Protein AF-A0A9W7D5H0-F1 (afdb_monomer_lite)

Radius of gyration: 19.15 Å; chains: 1; bounding box: 52×27×51 Å

pLDDT: mean 82.06, std 12.17, range [42.03, 96.06]

Foldseek 3Di:
DVVVVVVVVVVVVVVLVVVLVVVLVCLVVVHDDDDDDLPDDQVSCQCSVPVVPPDDPSPRPDQDAAADEDEDLVRLLVCLVPPPDCCSDDPCVVVVSVSVVVSSVVLQVVLPDPPGPHHDYQYQDPPDNPVSVVVVVVSVVVSVVVVVVVVVVD

Sequence (154 aa):
MEDLIDEYQKECEVVRKGVKSDIDKCLKDGKSLIIEGFHIDPRLYQRTIGASEKGSNISCSGIVVPFLLTLDEADHRNFMTNSPDPRYRGDQNAVGFRNLQDVQKYLVAHSHEEGMLPFTEIRINLHSFHDTLDYLHDVVLKRIEEVFVRNKSN

Structure (mmCIF, N/CA/C/O b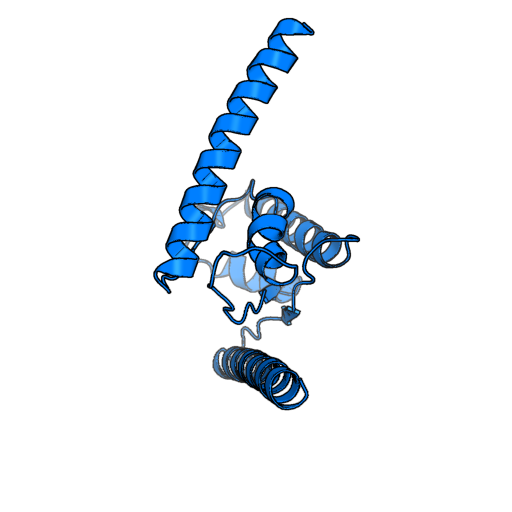ackbone):
data_AF-A0A9W7D5H0-F1
#
_entry.id   AF-A0A9W7D5H0-F1
#
loop_
_atom_site.group_PDB
_atom_site.id
_atom_site.type_symbol
_atom_site.label_atom_id
_atom_site.label_alt_id
_atom_site.label_comp_id
_atom_site.label_asym_id
_atom_site.label_entity_id
_atom_site.label_seq_id
_atom_site.pdbx_PDB_ins_code
_atom_site.Cartn_x
_atom_site.Cartn_y
_atom_site.Cartn_z
_atom_site.occupancy
_atom_site.B_iso_or_equiv
_atom_site.auth_seq_id
_atom_site.auth_comp_id
_atom_site.auth_asym_id
_atom_site.auth_atom_id
_atom_site.pdbx_PDB_model_num
ATOM 1 N N . MET A 1 1 ? 24.455 3.356 28.206 1.00 73.62 1 MET A N 1
ATOM 2 C CA . MET A 1 1 ? 23.980 2.716 26.954 1.00 73.62 1 MET A CA 1
ATOM 3 C C . MET A 1 1 ? 22.509 2.373 27.090 1.00 73.62 1 MET A C 1
ATOM 5 O O . MET A 1 1 ? 21.754 2.745 26.212 1.00 73.62 1 MET A O 1
ATOM 9 N N . GLU A 1 2 ? 22.110 1.761 28.205 1.00 89.38 2 GLU A N 1
ATOM 10 C CA . GLU A 1 2 ? 20.705 1.512 28.558 1.00 89.38 2 GLU A CA 1
ATOM 11 C C . GLU A 1 2 ? 19.892 2.815 28.668 1.00 89.38 2 GLU A C 1
ATOM 13 O O . GLU A 1 2 ? 18.922 2.969 27.939 1.00 89.38 2 GLU A O 1
ATOM 18 N N . ASP A 1 3 ? 20.392 3.827 29.390 1.00 92.12 3 ASP A N 1
ATOM 19 C CA . ASP A 1 3 ? 19.721 5.141 29.487 1.00 92.12 3 ASP A CA 1
ATOM 20 C C . ASP A 1 3 ? 19.487 5.824 28.126 1.00 92.12 3 ASP A C 1
ATOM 22 O O . ASP A 1 3 ? 18.468 6.472 27.912 1.00 92.12 3 ASP A O 1
ATOM 26 N N . LEU A 1 4 ? 20.424 5.651 27.184 1.00 93.88 4 LEU A N 1
ATOM 27 C CA . LEU A 1 4 ? 20.326 6.207 25.830 1.00 93.88 4 LEU A CA 1
ATOM 28 C C . LEU A 1 4 ? 19.265 5.472 24.998 1.00 93.88 4 LEU A C 1
ATOM 30 O O . LEU A 1 4 ? 18.546 6.090 24.218 1.00 93.88 4 LEU A O 1
ATOM 34 N N . ILE A 1 5 ? 19.178 4.148 25.154 1.00 95.12 5 ILE A N 1
ATOM 35 C CA . ILE A 1 5 ? 18.152 3.332 24.499 1.00 95.12 5 ILE A CA 1
ATOM 36 C C . ILE A 1 5 ? 16.775 3.696 25.060 1.00 95.12 5 ILE A C 1
ATOM 38 O O . ILE A 1 5 ? 15.837 3.869 24.284 1.00 95.12 5 ILE A O 1
ATOM 42 N N . ASP A 1 6 ? 16.661 3.868 26.374 1.00 95.94 6 ASP A N 1
ATOM 43 C CA . ASP A 1 6 ? 15.413 4.249 27.035 1.00 95.94 6 ASP A CA 1
ATOM 44 C C . ASP A 1 6 ? 14.946 5.647 26.616 1.00 95.94 6 ASP A C 1
ATOM 46 O O . ASP A 1 6 ? 13.757 5.866 26.369 1.00 95.94 6 ASP A O 1
ATOM 50 N N . GLU A 1 7 ? 15.868 6.604 26.507 1.00 95.81 7 GLU A N 1
ATOM 51 C CA . GLU A 1 7 ? 15.570 7.945 26.005 1.00 95.81 7 GLU A CA 1
ATOM 52 C C . GLU A 1 7 ? 15.096 7.900 24.546 1.00 95.81 7 GLU A C 1
ATOM 54 O O . GLU A 1 7 ? 14.022 8.417 24.231 1.00 95.81 7 GLU A O 1
ATOM 59 N N . TYR A 1 8 ? 15.804 7.170 23.681 1.00 94.94 8 TYR A N 1
ATOM 60 C CA . TYR A 1 8 ? 15.399 6.974 22.288 1.00 94.94 8 TYR A CA 1
ATOM 61 C C . TYR A 1 8 ? 14.021 6.304 22.155 1.00 94.94 8 TYR A C 1
ATOM 63 O O . TYR A 1 8 ? 13.201 6.684 21.314 1.00 94.94 8 TYR A O 1
ATOM 71 N N . GLN A 1 9 ? 13.721 5.312 22.998 1.00 94.56 9 GLN A N 1
ATOM 72 C CA . GLN A 1 9 ? 12.409 4.665 23.013 1.00 94.56 9 GLN A CA 1
ATOM 73 C C . GLN A 1 9 ? 11.300 5.640 23.418 1.00 94.56 9 GLN A C 1
ATOM 75 O O . GLN A 1 9 ? 10.250 5.653 22.770 1.00 94.56 9 GLN A O 1
ATOM 80 N N . LYS A 1 10 ? 11.534 6.495 24.422 1.00 94.94 10 LYS A N 1
ATOM 81 C CA . LYS A 1 10 ? 10.581 7.547 24.815 1.00 94.94 10 LYS A CA 1
ATOM 82 C C . LYS A 1 10 ? 10.316 8.521 23.671 1.00 94.94 10 LYS A C 1
ATOM 84 O O . LYS A 1 10 ? 9.159 8.854 23.417 1.00 94.94 10 LYS A O 1
ATOM 89 N N . GLU A 1 11 ? 11.348 8.932 22.940 1.00 95.06 11 GLU A N 1
ATOM 90 C CA . GLU A 1 11 ? 11.180 9.773 21.749 1.00 95.06 11 GLU A CA 1
ATOM 91 C C . GLU A 1 11 ? 10.338 9.065 20.678 1.00 95.06 11 GLU A C 1
ATOM 93 O O . GLU A 1 11 ? 9.377 9.636 20.153 1.00 95.06 11 GLU A O 1
ATOM 98 N N . CYS A 1 12 ? 10.618 7.784 20.414 1.00 90.94 12 CYS A N 1
ATOM 99 C CA . CYS A 1 12 ? 9.831 6.978 19.481 1.00 90.94 12 CYS A CA 1
ATOM 100 C C . CYS A 1 12 ? 8.357 6.874 19.897 1.00 90.94 12 CYS A C 1
ATOM 102 O O . CYS A 1 12 ? 7.470 6.898 19.043 1.00 90.94 12 CYS A O 1
ATOM 104 N N . GLU A 1 13 ? 8.064 6.741 21.192 1.00 91.50 13 GLU A N 1
ATOM 105 C CA . GLU A 1 13 ? 6.688 6.726 21.694 1.00 91.50 13 GLU A CA 1
ATOM 106 C C . GLU A 1 13 ? 5.958 8.044 21.435 1.00 91.50 13 GLU A C 1
ATOM 108 O O . GLU A 1 13 ? 4.786 8.026 21.048 1.00 91.50 13 GLU A O 1
ATOM 113 N N . VAL A 1 14 ? 6.632 9.181 21.621 1.00 93.50 14 VAL A N 1
ATOM 114 C CA . VAL A 1 14 ? 6.061 10.503 21.328 1.00 93.50 14 VAL A CA 1
ATOM 115 C C . VAL A 1 14 ? 5.735 10.621 19.840 1.00 93.50 14 VAL A C 1
ATOM 117 O O . VAL A 1 14 ? 4.611 10.989 19.490 1.00 93.50 14 VAL A O 1
ATOM 120 N N . VAL A 1 15 ? 6.659 10.218 18.963 1.00 90.12 15 VAL A N 1
ATOM 121 C CA . VAL A 1 15 ? 6.437 10.212 17.508 1.00 90.12 15 VAL A CA 1
ATOM 122 C C . VAL A 1 15 ? 5.263 9.304 17.133 1.00 90.12 15 VAL A C 1
ATOM 124 O O . VAL A 1 15 ? 4.363 9.728 16.409 1.00 90.12 15 VAL A O 1
ATOM 127 N N . ARG A 1 16 ? 5.200 8.079 17.675 1.00 87.56 16 ARG A N 1
ATOM 128 C CA . ARG A 1 16 ? 4.094 7.138 17.414 1.00 87.56 16 ARG A CA 1
ATOM 129 C C . ARG A 1 16 ? 2.739 7.683 17.859 1.00 87.56 16 ARG A C 1
ATOM 131 O O . ARG A 1 16 ? 1.747 7.468 17.163 1.00 87.56 16 ARG A O 1
ATOM 138 N N . LYS A 1 17 ? 2.679 8.391 18.992 1.00 89.19 17 LYS A N 1
ATOM 139 C CA . LYS A 1 17 ? 1.450 9.057 19.456 1.00 89.19 17 LYS A CA 1
ATOM 140 C C . LYS A 1 17 ? 1.005 10.149 18.481 1.00 89.19 17 LYS A C 1
ATOM 142 O O . LYS A 1 17 ? -0.182 10.208 18.170 1.00 89.19 17 LYS A O 1
ATOM 147 N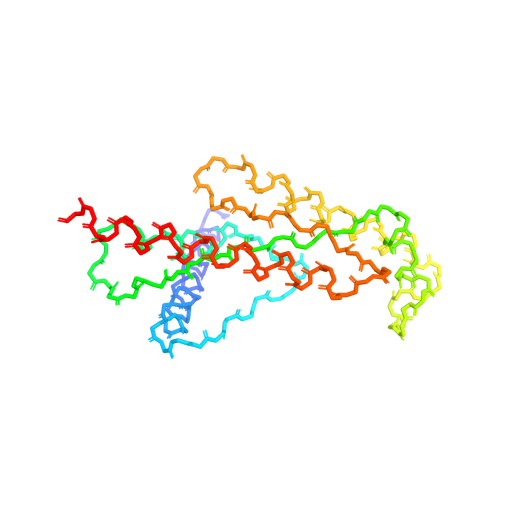 N . GLY A 1 18 ? 1.940 10.956 17.972 1.00 88.25 18 GLY A N 1
ATOM 148 C CA . GLY A 1 18 ? 1.663 11.963 16.941 1.00 88.25 18 GLY A CA 1
ATOM 149 C C . GLY A 1 18 ? 1.103 11.340 15.662 1.00 88.25 18 GLY A C 1
ATOM 150 O O . GLY A 1 18 ? -0.003 11.675 15.249 1.00 88.25 18 GLY A O 1
ATOM 151 N N . VAL A 1 19 ? 1.801 10.338 15.115 1.00 87.25 19 VAL A N 1
ATOM 152 C CA . VAL A 1 19 ? 1.372 9.604 13.910 1.00 87.25 19 VAL A CA 1
ATOM 153 C C . VAL A 1 19 ? -0.018 8.996 14.089 1.00 87.25 19 VAL A C 1
ATOM 155 O O . VAL A 1 19 ? -0.869 9.134 13.214 1.00 87.25 19 VAL A O 1
ATOM 158 N N . LYS A 1 20 ? -0.286 8.355 15.233 1.00 85.81 20 LYS A N 1
ATOM 159 C CA . LYS A 1 20 ? -1.613 7.808 15.534 1.00 85.81 20 LYS A CA 1
ATOM 160 C C . LYS A 1 20 ? -2.691 8.894 15.518 1.00 85.81 20 LYS A C 1
ATOM 162 O O . LYS A 1 20 ? -3.733 8.695 14.906 1.00 85.81 20 LYS A O 1
ATOM 167 N N . SER A 1 21 ? -2.434 10.029 16.168 1.00 88.00 21 SER A N 1
ATOM 168 C CA . SER A 1 21 ? -3.377 11.149 16.214 1.00 88.00 21 SER A CA 1
ATOM 169 C C . SER A 1 21 ? -3.704 11.684 14.817 1.00 88.00 21 SER A C 1
ATOM 171 O O . SER A 1 21 ? -4.862 11.995 14.539 1.00 88.00 21 SER A O 1
ATOM 173 N N . ASP A 1 22 ? -2.709 11.778 13.934 1.00 88.19 22 ASP A N 1
ATOM 174 C CA . ASP A 1 22 ? -2.909 12.240 12.559 1.00 88.19 22 ASP A CA 1
ATOM 175 C C . ASP A 1 22 ? -3.692 11.223 11.719 1.00 88.19 22 ASP A C 1
ATOM 177 O O . ASP A 1 22 ? -4.623 11.613 11.013 1.00 88.19 22 ASP A O 1
ATOM 181 N N . ILE A 1 23 ? -3.392 9.924 11.853 1.00 86.25 23 ILE A N 1
ATOM 182 C CA . ILE A 1 23 ? -4.162 8.846 11.209 1.00 86.25 23 ILE A CA 1
ATOM 183 C C . ILE A 1 23 ? -5.626 8.905 11.657 1.00 86.25 23 ILE A C 1
ATOM 185 O O . ILE A 1 23 ? -6.522 8.976 10.816 1.00 86.25 23 ILE A O 1
ATOM 189 N N . ASP A 1 24 ? -5.871 8.927 12.969 1.00 84.62 24 ASP A N 1
ATOM 190 C CA . ASP A 1 24 ? -7.220 8.942 13.541 1.00 84.62 24 ASP A CA 1
ATOM 191 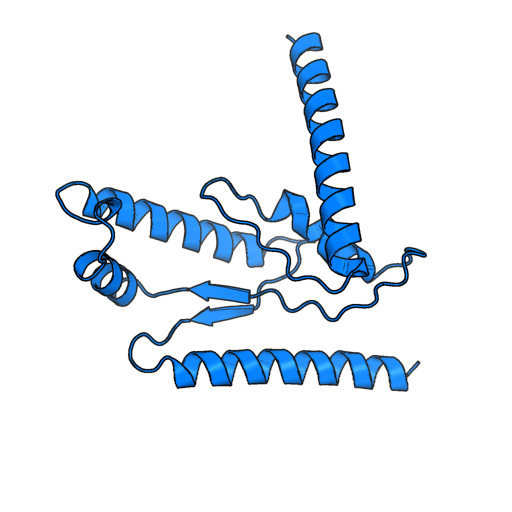C C . ASP A 1 24 ? -8.009 10.172 13.060 1.00 84.62 24 ASP A C 1
ATOM 193 O O . ASP A 1 24 ? -9.187 10.071 12.709 1.00 84.62 24 ASP A O 1
ATOM 197 N N . LYS A 1 25 ? -7.357 11.340 12.989 1.00 86.12 25 LYS A N 1
ATOM 198 C CA . LYS A 1 25 ? -7.964 12.576 12.484 1.00 86.12 25 LYS A CA 1
ATOM 199 C C . LYS A 1 25 ? -8.277 12.502 10.989 1.00 86.12 25 LYS A C 1
ATOM 201 O O . LYS A 1 25 ? -9.376 12.883 10.597 1.00 86.12 25 LYS A O 1
ATOM 206 N N . CYS A 1 26 ? -7.354 12.008 10.162 1.00 85.38 26 CYS A N 1
ATOM 207 C CA . CYS A 1 26 ? -7.582 11.828 8.726 1.00 85.38 26 CYS A CA 1
ATOM 208 C C . CYS A 1 26 ? -8.769 10.900 8.455 1.00 85.38 26 CYS A C 1
ATOM 210 O O . CYS A 1 26 ? -9.648 11.253 7.669 1.00 85.38 26 CYS A O 1
ATOM 212 N N . LEU A 1 27 ? -8.826 9.760 9.151 1.00 81.31 27 LEU A N 1
ATOM 213 C CA . LEU A 1 27 ? -9.928 8.807 9.034 1.00 81.31 27 LEU A CA 1
ATOM 214 C C . LEU A 1 27 ? -11.254 9.426 9.493 1.00 81.31 27 LEU A C 1
ATOM 216 O O . LEU A 1 27 ? -12.254 9.330 8.785 1.00 81.31 27 LEU A O 1
ATOM 220 N N . LYS A 1 28 ? -11.262 10.124 10.636 1.00 82.06 28 LYS A N 1
ATOM 221 C CA . LYS A 1 28 ? -12.459 10.801 11.159 1.00 82.06 28 LYS A CA 1
ATOM 222 C C . LYS A 1 28 ? -12.987 11.883 10.216 1.00 82.06 28 LYS A C 1
ATOM 224 O O . LYS A 1 28 ? -14.198 12.011 10.061 1.00 82.06 28 LYS A O 1
ATOM 229 N N . ASP A 1 29 ? -12.092 12.648 9.600 1.00 84.06 29 ASP A N 1
ATOM 230 C CA . ASP A 1 29 ? -12.442 13.705 8.651 1.00 84.06 29 ASP A CA 1
ATOM 231 C C . ASP A 1 29 ? -12.837 13.149 7.266 1.00 84.06 29 ASP A C 1
ATOM 233 O O . ASP A 1 29 ? -13.226 13.926 6.393 1.00 84.06 29 ASP A O 1
ATOM 237 N N . GLY A 1 30 ? -12.705 11.836 7.032 1.00 77.00 30 GLY A N 1
ATOM 238 C CA . GLY A 1 30 ? -12.932 11.217 5.723 1.00 77.00 30 GLY A CA 1
ATOM 239 C C . GLY A 1 30 ? -11.930 11.673 4.658 1.00 77.00 30 GLY A C 1
ATOM 240 O O . GLY A 1 30 ? -12.249 11.682 3.470 1.00 77.00 30 GLY A O 1
ATOM 241 N N . LYS A 1 31 ? -10.733 12.104 5.072 1.00 82.69 31 LYS A N 1
ATOM 242 C CA . LYS A 1 31 ? -9.678 12.586 4.175 1.00 82.69 31 LYS A CA 1
ATOM 243 C C . LYS A 1 31 ? -8.796 11.436 3.712 1.00 82.69 31 LYS A C 1
ATOM 245 O O . LYS A 1 31 ? -8.519 10.502 4.463 1.00 82.69 31 LYS A O 1
ATOM 250 N N . SER A 1 32 ? -8.282 11.556 2.493 1.00 77.38 32 SER A N 1
ATOM 251 C CA . SER A 1 32 ? -7.231 10.671 2.000 1.00 77.38 32 SER A CA 1
ATOM 252 C C . SER A 1 32 ? -5.971 10.814 2.859 1.00 77.38 32 SER A C 1
ATOM 254 O O . SER A 1 32 ? -5.524 11.926 3.140 1.00 77.38 32 SER A O 1
ATOM 256 N N . LEU A 1 33 ? -5.396 9.680 3.255 1.00 79.94 33 LEU A N 1
ATOM 257 C CA . LEU A 1 33 ? -4.097 9.591 3.913 1.00 79.94 33 LEU A CA 1
ATOM 258 C C . LEU A 1 33 ? -3.095 9.013 2.910 1.00 79.94 33 LEU A C 1
ATOM 260 O O . LEU A 1 33 ? -3.316 7.924 2.385 1.00 79.94 33 LEU A O 1
ATOM 264 N N . ILE A 1 34 ? -2.006 9.735 2.652 1.00 80.88 34 ILE A N 1
ATOM 265 C CA . ILE A 1 34 ? -0.905 9.280 1.797 1.00 80.88 34 ILE A CA 1
ATOM 266 C C . ILE A 1 34 ? 0.321 9.118 2.692 1.00 80.88 34 ILE A C 1
ATOM 268 O O . ILE A 1 34 ? 0.724 10.065 3.364 1.00 80.88 34 ILE A O 1
ATOM 272 N N . ILE A 1 35 ? 0.891 7.914 2.720 1.00 78.44 35 ILE A N 1
ATOM 273 C CA . ILE A 1 35 ? 2.138 7.608 3.426 1.00 78.44 35 ILE A CA 1
ATOM 274 C C . ILE A 1 35 ? 3.138 7.169 2.356 1.00 78.44 35 ILE A C 1
ATOM 276 O O . ILE A 1 35 ? 2.930 6.148 1.704 1.00 78.44 35 ILE A O 1
ATOM 280 N N . GLU A 1 36 ? 4.201 7.947 2.156 1.00 79.25 36 GLU A N 1
ATOM 281 C CA . GLU A 1 36 ? 5.205 7.728 1.103 1.00 79.25 36 GLU A CA 1
ATOM 282 C C . GLU A 1 36 ? 6.654 7.786 1.628 1.00 79.25 36 GLU A C 1
ATOM 284 O O . GLU A 1 36 ? 6.936 8.407 2.653 1.00 79.25 36 GLU A O 1
ATOM 289 N N . GLY A 1 37 ? 7.568 7.070 0.962 1.00 74.56 37 GLY A N 1
ATOM 290 C CA . GLY A 1 37 ? 8.974 6.960 1.362 1.00 74.56 37 GLY A CA 1
ATOM 291 C C . GLY A 1 37 ? 9.527 5.530 1.345 1.00 74.56 37 GLY A C 1
ATOM 292 O O . GLY A 1 37 ? 8.820 4.554 1.570 1.00 74.56 37 GLY A O 1
ATOM 293 N N . PHE A 1 38 ? 10.833 5.401 1.099 1.00 66.62 38 PHE A N 1
ATOM 294 C CA . PHE A 1 38 ? 11.514 4.100 0.997 1.00 66.62 38 PHE A CA 1
ATOM 295 C C . PHE A 1 38 ? 11.664 3.361 2.332 1.00 66.62 38 PHE A C 1
ATOM 297 O O . PHE A 1 38 ? 11.802 2.143 2.345 1.00 66.62 38 PHE A O 1
ATOM 304 N N . HIS A 1 39 ? 11.645 4.085 3.452 1.00 67.12 39 HIS A N 1
ATOM 305 C CA . HIS A 1 39 ? 11.801 3.518 4.796 1.00 67.12 39 HIS A CA 1
ATOM 306 C C . HIS A 1 39 ? 10.461 3.257 5.491 1.00 67.12 39 HIS A C 1
ATOM 308 O O . HIS A 1 39 ? 10.405 3.152 6.715 1.00 67.12 39 HIS A O 1
ATOM 314 N N . ILE A 1 40 ? 9.370 3.191 4.726 1.00 74.94 40 ILE A N 1
ATOM 315 C CA . ILE A 1 40 ? 8.061 2.886 5.286 1.00 74.94 40 ILE A CA 1
ATOM 316 C C . ILE A 1 40 ? 8.020 1.420 5.703 1.00 74.94 40 ILE A C 1
ATOM 318 O O . ILE A 1 40 ? 8.069 0.525 4.863 1.00 74.94 40 ILE A O 1
ATOM 322 N N . ASP A 1 41 ? 7.835 1.197 7.000 1.00 83.50 41 ASP A N 1
ATOM 323 C CA . ASP A 1 41 ? 7.443 -0.096 7.554 1.00 83.50 41 ASP A CA 1
ATOM 324 C C . ASP A 1 41 ? 5.917 -0.084 7.810 1.00 83.50 41 ASP A C 1
ATOM 326 O O . ASP A 1 41 ? 5.446 0.675 8.673 1.00 83.50 41 ASP A O 1
ATOM 330 N N . PRO A 1 42 ? 5.120 -0.904 7.090 1.00 84.12 42 PRO A N 1
ATOM 331 C CA . PRO A 1 42 ? 3.675 -0.990 7.285 1.00 84.12 42 PRO A CA 1
ATOM 332 C C . PRO A 1 42 ? 3.234 -1.308 8.715 1.00 84.12 42 PRO A C 1
ATOM 334 O O . PRO A 1 42 ? 2.171 -0.855 9.154 1.00 84.12 42 PRO A O 1
ATOM 337 N N . ARG A 1 43 ? 4.066 -2.010 9.492 1.00 83.62 43 ARG A N 1
ATOM 338 C CA . ARG A 1 43 ? 3.787 -2.385 10.888 1.00 83.62 43 ARG A CA 1
ATOM 339 C C . ARG A 1 4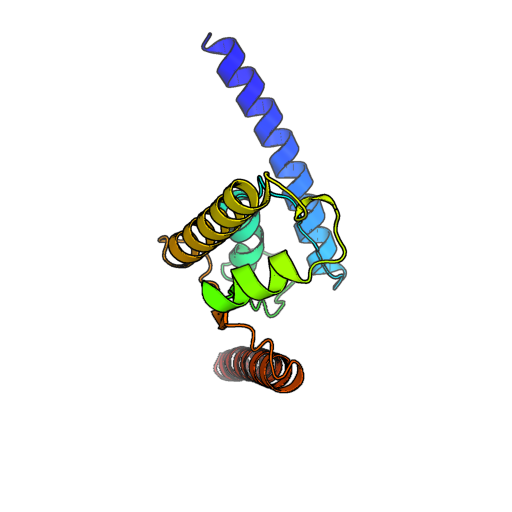3 ? 3.561 -1.168 11.782 1.00 83.62 43 ARG A C 1
ATOM 341 O O . ARG A 1 43 ? 2.888 -1.278 12.808 1.00 83.62 43 ARG A O 1
ATOM 348 N N . LEU A 1 44 ? 4.111 -0.010 11.410 1.00 81.44 44 LEU A N 1
ATOM 349 C CA . LEU A 1 44 ? 4.030 1.221 12.197 1.00 81.44 44 LEU A CA 1
ATOM 350 C C . LEU A 1 44 ? 2.639 1.864 12.181 1.00 81.44 44 LEU A C 1
ATOM 352 O O . LEU A 1 44 ? 2.284 2.542 13.144 1.00 81.44 44 LEU A O 1
ATOM 356 N N . TYR A 1 45 ? 1.849 1.650 11.126 1.00 80.06 45 TYR A N 1
ATOM 357 C CA . TYR A 1 45 ? 0.538 2.291 10.966 1.00 80.06 45 TYR A CA 1
ATOM 358 C C . TYR A 1 45 ? -0.612 1.302 10.765 1.00 80.06 45 TYR A C 1
ATOM 360 O O . TYR A 1 45 ? -1.747 1.622 11.117 1.00 80.06 45 TYR A O 1
ATOM 368 N N . GLN A 1 46 ? -0.357 0.088 10.266 1.00 79.69 46 GLN A N 1
ATOM 369 C CA . GLN A 1 46 ? -1.420 -0.880 9.978 1.00 79.69 46 GLN A CA 1
ATOM 370 C C . GLN A 1 46 ? -2.235 -1.262 11.209 1.00 79.69 46 GLN A C 1
ATOM 372 O O . GLN A 1 46 ? -3.451 -1.397 11.110 1.00 79.69 46 GLN A O 1
ATOM 377 N N . ARG A 1 47 ? -1.602 -1.389 12.382 1.00 75.44 47 ARG A N 1
ATOM 378 C CA . ARG A 1 47 ? -2.335 -1.674 13.622 1.00 75.44 47 ARG A CA 1
ATOM 379 C C . ARG A 1 47 ? -3.311 -0.550 13.963 1.00 75.44 47 ARG A C 1
ATOM 381 O O . ARG A 1 47 ? -4.407 -0.834 14.423 1.00 75.44 47 ARG A O 1
ATOM 388 N N . THR A 1 48 ? -2.938 0.703 13.714 1.00 75.69 48 THR A N 1
ATOM 389 C CA . THR A 1 48 ? -3.816 1.862 13.929 1.00 75.69 48 THR A CA 1
ATOM 390 C C . THR A 1 48 ? -4.989 1.846 12.952 1.00 75.69 48 THR A C 1
ATOM 392 O O . THR A 1 48 ? -6.124 2.033 13.372 1.00 75.69 48 THR A O 1
ATOM 395 N N . ILE A 1 49 ? -4.738 1.527 11.679 1.00 76.62 49 ILE A N 1
ATOM 396 C CA . ILE A 1 49 ? -5.785 1.419 10.653 1.00 76.62 49 ILE A CA 1
ATOM 397 C C . ILE A 1 49 ? -6.738 0.238 10.940 1.00 76.62 49 ILE A C 1
ATOM 399 O O . ILE A 1 49 ? -7.952 0.379 10.828 1.00 76.62 49 ILE A O 1
ATOM 403 N N . GLY A 1 50 ? -6.207 -0.924 11.338 1.00 66.56 50 GLY A N 1
ATOM 404 C CA . GLY A 1 50 ? -6.977 -2.153 11.578 1.00 66.56 50 GLY A CA 1
ATOM 405 C C . GLY A 1 50 ? -7.657 -2.246 12.944 1.00 66.56 50 GLY A C 1
ATOM 406 O O . GLY A 1 50 ? -8.591 -3.027 13.114 1.00 66.56 50 GLY A O 1
ATOM 407 N N . ALA A 1 51 ? -7.238 -1.441 13.925 1.00 56.09 51 ALA A N 1
ATOM 408 C CA . ALA A 1 51 ? -7.809 -1.446 15.274 1.00 56.09 51 ALA A CA 1
ATOM 409 C C . ALA A 1 51 ? -9.269 -0.960 15.340 1.00 56.09 51 ALA A C 1
ATOM 411 O O . ALA A 1 51 ? -9.917 -1.157 16.370 1.00 56.09 51 ALA A O 1
ATOM 412 N N . SER A 1 52 ? -9.818 -0.383 14.264 1.00 53.25 52 SER A N 1
ATOM 413 C CA . SER A 1 52 ? -11.223 0.049 14.235 1.00 53.25 52 SER A CA 1
ATOM 414 C C . SER A 1 52 ? -12.220 -1.127 14.292 1.00 53.25 52 SER A C 1
ATOM 416 O O . SER A 1 52 ? -13.392 -0.928 14.598 1.00 53.25 52 SER A O 1
ATOM 418 N N . GLU A 1 53 ? -11.778 -2.375 14.073 1.00 50.47 53 GLU A N 1
ATOM 419 C CA . GLU A 1 53 ? -12.679 -3.539 14.056 1.00 50.47 53 GLU A CA 1
ATOM 420 C C . GLU A 1 53 ? -12.976 -4.168 15.434 1.00 50.47 53 GLU A C 1
ATOM 422 O O . GLU A 1 53 ? -13.890 -4.988 15.534 1.00 50.47 53 GLU A O 1
ATOM 427 N N . LYS A 1 54 ? -12.267 -3.808 16.518 1.00 44.88 54 LYS A N 1
ATOM 428 C CA . LYS A 1 54 ? -12.511 -4.402 17.853 1.00 44.88 54 LYS A CA 1
ATOM 429 C C . LYS A 1 54 ? -12.611 -3.359 18.968 1.00 44.88 54 LYS A C 1
ATOM 431 O O . LYS A 1 54 ? -11.640 -3.051 19.648 1.00 44.88 54 LYS A O 1
ATOM 436 N N 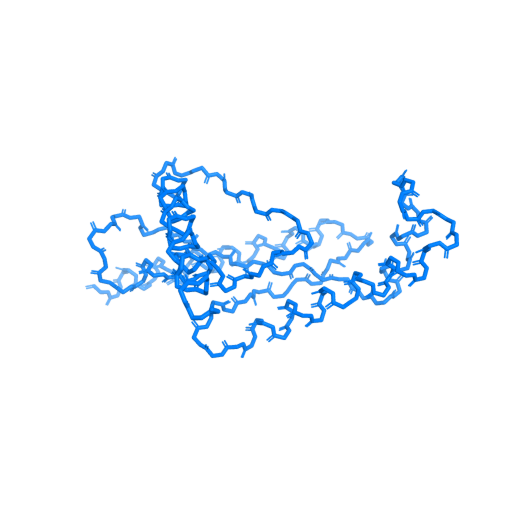. GLY A 1 55 ? -13.835 -2.880 19.202 1.00 46.94 55 GLY A N 1
ATOM 437 C CA . GLY A 1 55 ? -14.274 -2.372 20.510 1.00 46.94 55 GLY A CA 1
ATOM 438 C C . GLY A 1 55 ? -13.789 -0.984 20.935 1.00 46.94 55 GLY A C 1
ATOM 439 O O . GLY A 1 55 ? -13.951 -0.634 22.103 1.00 46.94 55 GLY A O 1
ATOM 440 N N . SER A 1 56 ? -13.216 -0.174 20.040 1.00 42.03 56 SER A N 1
ATOM 441 C CA . SER A 1 56 ? -12.898 1.219 20.371 1.00 42.03 56 SER A CA 1
ATOM 442 C C . SER A 1 56 ? -14.135 2.105 20.170 1.00 42.03 56 SER A C 1
ATOM 444 O O . SER A 1 56 ? -14.747 2.085 19.106 1.00 42.03 56 SER A O 1
ATOM 446 N N . ASN A 1 57 ? -14.490 2.916 21.171 1.00 46.12 57 ASN A N 1
ATOM 447 C CA . ASN A 1 57 ? -15.552 3.939 21.111 1.00 46.12 57 ASN A CA 1
ATOM 448 C C . ASN A 1 57 ? -15.233 5.106 20.141 1.00 46.12 57 ASN A C 1
ATOM 450 O O . ASN A 1 57 ? -15.783 6.199 20.274 1.00 46.12 57 ASN A O 1
ATOM 454 N N . ILE A 1 58 ? -14.327 4.911 19.180 1.00 45.81 58 ILE A N 1
ATOM 455 C CA . ILE A 1 58 ? -14.007 5.878 18.132 1.00 45.81 58 ILE A CA 1
ATOM 456 C C . ILE A 1 58 ? -14.847 5.495 16.912 1.00 45.81 58 ILE A C 1
ATOM 458 O O . ILE A 1 58 ? -14.610 4.494 16.246 1.00 45.81 58 ILE A O 1
ATOM 462 N N . SER A 1 59 ? -15.877 6.295 16.657 1.00 45.25 59 SER A N 1
ATOM 463 C CA . SER A 1 59 ? -16.995 6.035 15.745 1.00 45.25 59 SER A CA 1
ATOM 464 C C . SER A 1 59 ? -16.663 6.132 14.247 1.00 45.25 59 SER A C 1
ATOM 466 O O . SER A 1 59 ? -17.497 6.603 13.474 1.00 45.25 59 SER A O 1
ATOM 468 N N . CYS A 1 60 ? -15.465 5.747 13.807 1.00 48.78 60 CYS A N 1
ATOM 469 C CA . CYS A 1 60 ? -15.144 5.713 12.380 1.00 48.78 60 CYS A CA 1
ATOM 470 C C . CYS A 1 60 ? -15.068 4.256 11.900 1.00 48.78 60 CYS A C 1
ATOM 472 O O . CYS A 1 60 ? -13.992 3.668 11.783 1.00 48.78 60 CYS A O 1
ATOM 474 N N . SER A 1 61 ? -16.236 3.666 11.627 1.00 61.69 61 SER A N 1
ATOM 475 C CA . SER A 1 61 ? -16.396 2.361 10.967 1.00 61.69 61 SER A CA 1
ATOM 476 C C . SER A 1 61 ? -16.204 2.483 9.448 1.00 61.69 61 SER A C 1
ATOM 478 O O . SER A 1 61 ? -17.055 2.085 8.654 1.00 61.69 61 SER A O 1
ATOM 480 N N . GLY A 1 62 ? -15.091 3.093 9.035 1.00 68.38 62 GLY A N 1
ATOM 481 C CA . GLY A 1 62 ? -14.721 3.200 7.628 1.00 68.38 62 GLY A CA 1
ATOM 482 C C . GLY A 1 62 ? -14.411 1.832 7.019 1.00 68.38 62 GLY A C 1
ATOM 483 O O . GLY A 1 62 ? -13.906 0.931 7.689 1.00 68.38 62 GLY A O 1
ATOM 484 N N . ILE A 1 63 ? -14.700 1.677 5.729 1.00 78.25 63 ILE A N 1
ATOM 485 C CA . ILE A 1 63 ? -14.305 0.492 4.966 1.00 78.25 63 ILE A CA 1
ATOM 486 C C . ILE A 1 63 ? -12.853 0.687 4.535 1.00 78.25 63 ILE A C 1
ATOM 488 O O . ILE A 1 63 ? -12.554 1.560 3.724 1.00 78.25 63 ILE A O 1
ATOM 492 N N . VAL A 1 64 ? -11.950 -0.118 5.090 1.00 78.50 64 VAL A N 1
ATOM 493 C CA . VAL A 1 64 ? -10.530 -0.108 4.721 1.00 78.50 64 VAL A CA 1
ATOM 494 C C . VAL A 1 64 ? -10.272 -1.196 3.683 1.00 78.50 64 VAL A C 1
ATOM 496 O O . VAL A 1 64 ? -10.576 -2.367 3.922 1.00 78.50 64 VAL A O 1
ATOM 499 N N . VAL A 1 65 ? -9.679 -0.806 2.551 1.00 84.75 65 VAL A N 1
ATOM 500 C CA . VAL A 1 65 ? -9.236 -1.714 1.484 1.00 84.75 65 VAL A CA 1
ATOM 501 C C . VAL A 1 65 ? -7.742 -1.481 1.231 1.00 84.75 65 VAL A C 1
ATOM 503 O O . VAL A 1 65 ? -7.380 -0.521 0.552 1.00 84.75 65 VAL A O 1
ATOM 506 N N . PRO A 1 66 ? -6.850 -2.286 1.829 1.00 84.50 66 PRO A N 1
ATOM 507 C CA . PRO A 1 66 ? -5.415 -2.121 1.647 1.00 84.50 66 PRO A CA 1
ATOM 508 C C . PRO A 1 66 ? -4.980 -2.761 0.320 1.00 84.50 66 PRO A C 1
ATOM 510 O O . PRO A 1 66 ? -5.180 -3.956 0.107 1.00 84.50 66 PRO A O 1
ATOM 513 N N . PHE A 1 67 ? -4.356 -1.981 -0.561 1.00 88.25 67 PHE A N 1
ATOM 514 C CA . PHE A 1 67 ? -3.810 -2.462 -1.832 1.00 88.25 67 PHE A CA 1
ATOM 515 C C . PHE A 1 67 ? -2.285 -2.512 -1.791 1.00 88.25 67 PHE A C 1
ATOM 517 O O . PHE A 1 67 ? -1.649 -1.590 -1.280 1.00 88.25 67 PHE A O 1
ATOM 524 N N . LEU A 1 68 ? -1.707 -3.558 -2.378 1.00 90.38 68 LEU A N 1
ATOM 525 C CA . LEU A 1 68 ? -0.291 -3.615 -2.721 1.00 90.38 68 LEU A CA 1
ATOM 526 C C . LEU A 1 68 ? -0.175 -3.707 -4.237 1.00 90.38 68 LEU A C 1
ATOM 528 O O . LEU A 1 68 ? -0.522 -4.726 -4.824 1.00 90.38 68 LEU A O 1
ATOM 532 N N . LEU A 1 69 ? 0.302 -2.639 -4.867 1.00 91.38 69 LEU A N 1
ATOM 533 C CA . LEU A 1 69 ? 0.520 -2.635 -6.306 1.00 91.38 69 LEU A CA 1
ATOM 534 C C . LEU A 1 69 ? 1.867 -3.286 -6.624 1.00 91.38 69 LEU A C 1
ATOM 536 O O . LEU A 1 69 ? 2.893 -2.877 -6.077 1.00 91.38 69 LEU A O 1
ATOM 540 N N . THR A 1 70 ? 1.866 -4.277 -7.510 1.00 92.88 70 THR A N 1
ATOM 541 C CA . THR A 1 70 ? 3.070 -5.005 -7.918 1.00 92.88 70 THR A CA 1
ATOM 542 C C . THR A 1 70 ? 3.276 -4.945 -9.424 1.00 92.88 70 THR A C 1
ATOM 544 O O . THR A 1 70 ? 2.335 -4.830 -10.210 1.00 92.88 70 THR A O 1
ATOM 547 N N . LEU A 1 71 ? 4.539 -5.010 -9.830 1.00 91.88 71 LEU A N 1
ATOM 548 C CA . LEU A 1 71 ? 4.956 -5.203 -11.217 1.00 91.88 71 LEU A CA 1
ATOM 549 C C . LEU A 1 71 ? 5.805 -6.470 -11.294 1.00 91.88 71 LEU A C 1
ATOM 551 O O . LEU A 1 71 ? 6.455 -6.866 -10.318 1.00 91.88 71 LEU A O 1
ATOM 555 N N . ASP A 1 72 ? 5.813 -7.114 -12.455 1.00 89.50 72 ASP A N 1
ATOM 556 C CA . ASP A 1 72 ? 6.750 -8.202 -12.702 1.00 89.50 72 ASP A CA 1
ATOM 557 C C . ASP A 1 72 ? 8.139 -7.695 -13.084 1.00 89.50 72 ASP A C 1
ATOM 559 O O . ASP A 1 72 ? 8.363 -6.502 -13.278 1.00 89.50 72 ASP A O 1
ATOM 563 N N . GLU A 1 73 ? 9.100 -8.612 -13.165 1.00 88.69 73 GLU A N 1
ATOM 564 C CA . GLU A 1 73 ? 10.477 -8.253 -13.483 1.00 88.69 73 GLU A CA 1
ATOM 565 C C . GLU A 1 73 ? 10.608 -7.510 -14.824 1.00 88.69 73 GLU A C 1
ATOM 567 O O . GLU A 1 73 ? 11.342 -6.523 -14.911 1.00 88.69 73 GLU A O 1
ATOM 572 N N . ALA A 1 74 ? 9.919 -7.982 -15.863 1.00 88.50 74 ALA A N 1
ATOM 573 C CA . ALA A 1 74 ? 10.002 -7.411 -17.201 1.00 88.50 74 ALA A CA 1
ATOM 574 C C . ALA A 1 74 ? 9.376 -6.010 -17.234 1.00 88.50 74 ALA A C 1
ATOM 576 O O . ALA A 1 74 ? 9.972 -5.080 -17.779 1.00 88.50 74 ALA A O 1
ATOM 577 N N . ASP A 1 75 ? 8.239 -5.847 -16.571 1.00 88.25 75 ASP A N 1
ATOM 578 C CA . ASP A 1 75 ? 7.511 -4.596 -16.429 1.00 88.25 75 ASP A CA 1
ATOM 579 C C . ASP A 1 75 ? 8.280 -3.571 -15.588 1.00 88.25 75 ASP A C 1
ATOM 581 O O . ASP A 1 75 ? 8.366 -2.405 -15.974 1.00 88.25 75 ASP A O 1
ATOM 585 N N . HIS A 1 76 ? 8.930 -3.991 -14.495 1.00 86.75 76 HIS A N 1
ATOM 586 C CA . HIS A 1 76 ? 9.841 -3.132 -13.723 1.00 86.75 76 HIS A CA 1
ATOM 587 C C . HIS A 1 76 ? 10.983 -2.608 -14.602 1.00 86.75 76 HIS A C 1
ATOM 589 O O . HIS A 1 76 ? 11.296 -1.416 -14.569 1.00 86.75 76 HIS A O 1
ATOM 595 N N . ARG A 1 77 ? 11.599 -3.477 -15.420 1.00 86.31 77 ARG A N 1
ATOM 596 C CA . ARG A 1 77 ? 12.676 -3.070 -16.342 1.00 86.31 77 ARG A CA 1
ATOM 597 C C . ARG A 1 77 ? 12.153 -2.082 -17.373 1.00 86.31 77 ARG A C 1
ATOM 599 O O . ARG A 1 77 ? 12.758 -1.031 -17.568 1.00 86.31 77 ARG A O 1
ATOM 606 N N . ASN A 1 78 ? 11.020 -2.404 -17.988 1.00 85.88 78 ASN A N 1
ATOM 607 C CA . ASN A 1 78 ? 10.382 -1.569 -18.994 1.00 85.88 78 ASN A CA 1
ATOM 608 C C . ASN A 1 78 ? 10.038 -0.178 -18.436 1.00 85.88 78 ASN A C 1
ATOM 610 O O . ASN A 1 78 ? 10.345 0.840 -19.060 1.00 85.88 78 ASN A O 1
ATOM 614 N N . PHE A 1 79 ? 9.482 -0.120 -17.223 1.00 83.38 79 PHE A N 1
ATOM 615 C CA . PHE A 1 79 ? 9.195 1.130 -16.526 1.00 83.38 79 PHE A CA 1
ATOM 616 C C . PHE A 1 79 ? 10.464 1.952 -16.282 1.00 83.38 79 PHE A C 1
ATOM 618 O O . PHE A 1 79 ? 10.508 3.132 -16.625 1.00 83.38 79 PHE A O 1
ATOM 625 N N . MET A 1 80 ? 11.517 1.342 -15.733 1.00 82.94 80 MET A N 1
ATOM 626 C CA . MET A 1 80 ? 12.761 2.055 -15.431 1.00 82.94 80 MET A CA 1
ATOM 627 C C . MET A 1 80 ? 13.465 2.574 -16.685 1.00 82.94 80 MET A C 1
ATOM 629 O O . MET A 1 80 ? 13.942 3.708 -16.684 1.00 82.94 80 MET A O 1
ATOM 633 N N . THR A 1 81 ? 13.511 1.778 -17.756 1.00 83.00 81 THR A N 1
ATOM 634 C CA . THR A 1 81 ? 14.109 2.182 -19.037 1.00 83.00 81 THR A CA 1
ATOM 635 C C . THR A 1 81 ? 13.397 3.390 -19.641 1.00 83.00 81 THR A C 1
ATOM 637 O O . THR A 1 81 ? 14.055 4.279 -20.179 1.00 83.00 81 THR A O 1
ATOM 640 N N . ASN A 1 82 ? 12.070 3.448 -19.524 1.00 82.62 82 ASN A N 1
ATOM 641 C CA . ASN A 1 82 ? 11.261 4.521 -20.100 1.00 82.62 82 ASN A CA 1
ATOM 642 C C . ASN A 1 82 ? 10.961 5.663 -19.118 1.00 82.62 82 ASN A C 1
ATOM 644 O O . ASN A 1 82 ? 10.272 6.620 -19.479 1.00 82.62 82 ASN A O 1
ATOM 648 N N . SER A 1 83 ? 11.470 5.594 -17.884 1.00 79.94 83 SER A N 1
ATOM 649 C CA . SER A 1 83 ? 11.125 6.568 -16.856 1.00 79.94 83 SER A CA 1
ATOM 650 C C . SER A 1 83 ? 11.659 7.970 -17.203 1.00 79.94 83 SER A C 1
ATOM 652 O O . SER A 1 83 ? 12.832 8.140 -17.581 1.00 79.94 83 SER A O 1
ATOM 654 N N . PRO A 1 84 ? 10.826 9.021 -17.069 1.00 73.88 84 PRO A N 1
ATOM 655 C CA . PRO A 1 84 ? 11.281 10.398 -17.213 1.00 73.88 84 PRO A CA 1
ATOM 656 C C . PRO A 1 84 ? 12.190 10.832 -16.056 1.00 73.88 84 PRO A C 1
ATOM 658 O O . PRO A 1 84 ? 12.910 11.819 -16.194 1.00 73.88 84 PRO A O 1
ATOM 661 N N . ASP A 1 85 ? 12.179 10.101 -14.939 1.00 77.56 85 ASP A N 1
ATOM 662 C CA . ASP A 1 85 ? 12.928 10.445 -13.739 1.00 77.56 85 ASP A CA 1
ATOM 663 C C . ASP A 1 85 ? 14.434 10.159 -13.917 1.00 77.56 85 ASP A C 1
ATOM 665 O O . ASP A 1 85 ? 14.832 9.006 -14.130 1.00 77.56 85 ASP A O 1
ATOM 669 N N . PRO A 1 86 ? 15.302 11.182 -13.799 1.00 74.06 86 PRO A N 1
ATOM 670 C CA . PRO A 1 86 ? 16.746 11.023 -13.934 1.00 74.06 86 PRO A CA 1
ATOM 671 C C . PRO A 1 86 ? 17.350 10.012 -12.956 1.00 74.06 86 PRO A C 1
ATOM 673 O O . PRO A 1 86 ? 18.384 9.428 -13.268 1.00 74.06 86 PRO A O 1
ATOM 676 N N . ARG A 1 87 ? 16.709 9.768 -11.801 1.00 71.88 87 ARG A N 1
ATOM 677 C CA . ARG A 1 87 ? 17.175 8.808 -10.786 1.00 71.88 87 ARG A CA 1
ATOM 678 C C . ARG A 1 87 ? 17.239 7.373 -11.307 1.00 71.88 87 ARG A C 1
ATOM 680 O O . ARG A 1 87 ? 18.000 6.573 -10.771 1.00 71.88 87 ARG A O 1
ATOM 687 N N . TYR A 1 88 ? 16.468 7.048 -12.344 1.00 71.25 88 TYR A N 1
ATOM 688 C CA . TYR A 1 88 ? 16.441 5.715 -12.953 1.00 71.25 88 TYR A CA 1
ATOM 689 C C . TYR A 1 88 ? 17.264 5.624 -14.252 1.00 71.25 88 TYR A C 1
ATOM 691 O O . TYR A 1 88 ? 17.319 4.560 -14.877 1.00 71.25 88 TYR A O 1
ATOM 699 N N . ARG A 1 89 ? 17.940 6.713 -14.651 1.00 67.62 89 ARG A N 1
ATOM 700 C CA . ARG A 1 89 ? 18.769 6.791 -15.863 1.00 67.62 89 ARG A CA 1
ATOM 701 C C . ARG A 1 89 ? 20.257 6.586 -15.531 1.00 67.62 89 ARG A C 1
ATOM 703 O O . ARG A 1 89 ? 20.768 7.163 -14.577 1.00 67.62 89 ARG A O 1
ATOM 710 N N . GLY A 1 90 ? 20.967 5.805 -16.351 1.00 68.44 90 GLY A N 1
ATOM 711 C CA . GLY A 1 90 ? 22.425 5.595 -16.251 1.00 68.44 90 GLY A CA 1
ATOM 712 C C . GLY A 1 90 ? 22.858 4.355 -15.453 1.00 68.44 90 GLY A C 1
ATOM 713 O O . GLY A 1 90 ? 22.055 3.461 -15.195 1.00 68.44 90 GLY A O 1
ATOM 714 N N . ASP A 1 91 ? 24.135 4.301 -15.055 1.00 64.06 91 ASP A N 1
ATOM 715 C CA . ASP A 1 91 ? 24.795 3.125 -14.441 1.00 64.06 91 ASP A CA 1
ATOM 716 C C . ASP A 1 91 ? 24.165 2.656 -13.112 1.00 64.06 91 ASP A C 1
ATOM 718 O O . ASP A 1 91 ? 24.365 1.521 -12.679 1.00 64.06 91 ASP A O 1
ATOM 722 N N . GLN A 1 92 ? 23.357 3.507 -12.473 1.00 65.69 92 GLN A N 1
ATOM 723 C CA . GLN A 1 92 ? 22.618 3.198 -11.242 1.00 65.69 92 GLN A CA 1
ATOM 724 C C . GLN A 1 92 ? 21.304 2.434 -11.490 1.00 65.69 92 GLN A C 1
ATOM 726 O O . GLN A 1 92 ? 20.637 2.038 -10.533 1.00 65.69 92 GLN A O 1
ATOM 731 N N . ASN A 1 93 ? 20.929 2.179 -12.751 1.00 72.81 93 ASN A N 1
ATOM 732 C CA . ASN A 1 93 ? 19.688 1.485 -13.107 1.00 72.81 93 ASN A CA 1
ATOM 733 C C . ASN A 1 93 ? 19.608 0.084 -12.473 1.00 72.81 93 ASN A C 1
ATOM 735 O O . ASN A 1 93 ? 18.587 -0.267 -11.890 1.00 72.81 93 ASN A O 1
ATOM 739 N N . ALA A 1 94 ? 20.707 -0.678 -12.476 1.00 78.75 94 ALA A N 1
ATOM 740 C CA . ALA A 1 94 ? 20.735 -2.017 -11.884 1.00 78.75 94 ALA A CA 1
ATOM 741 C C . ALA A 1 94 ? 20.526 -2.008 -10.357 1.00 78.75 94 ALA A C 1
ATOM 743 O O . ALA A 1 94 ? 19.864 -2.895 -9.815 1.00 78.75 94 ALA A O 1
ATOM 744 N N . VAL A 1 95 ? 21.071 -1.000 -9.666 1.00 82.06 95 VAL A N 1
ATOM 745 C CA . VAL A 1 95 ? 20.916 -0.832 -8.213 1.00 82.06 95 VAL A CA 1
ATOM 746 C C . VAL A 1 95 ? 19.496 -0.378 -7.885 1.00 82.06 95 VAL A C 1
ATOM 748 O O . VAL A 1 95 ? 18.846 -0.979 -7.035 1.00 82.06 95 VAL A O 1
ATOM 751 N N . GLY A 1 96 ? 18.980 0.625 -8.602 1.00 80.56 96 GLY A N 1
ATOM 752 C CA . GLY A 1 96 ? 17.602 1.092 -8.444 1.00 80.56 96 GLY A CA 1
ATOM 753 C C . GLY A 1 96 ? 16.581 -0.020 -8.684 1.00 80.56 96 GLY A C 1
ATOM 754 O O . GLY A 1 96 ? 15.652 -0.181 -7.898 1.00 80.56 96 GLY A O 1
ATOM 755 N N . PHE A 1 97 ? 16.809 -0.846 -9.705 1.00 84.81 97 PHE A N 1
ATOM 756 C CA . PHE A 1 97 ? 15.974 -1.998 -10.018 1.00 84.81 97 PHE A CA 1
ATOM 757 C C . PHE A 1 97 ? 15.937 -3.006 -8.875 1.00 84.81 97 PHE A C 1
ATOM 759 O O . PHE A 1 97 ? 14.865 -3.414 -8.432 1.00 84.81 97 PHE A O 1
ATOM 766 N N . ARG A 1 98 ? 17.112 -3.375 -8.356 1.00 86.12 98 ARG A N 1
ATOM 767 C CA . ARG A 1 98 ? 17.208 -4.304 -7.231 1.00 86.12 98 ARG A CA 1
ATOM 768 C C . ARG A 1 98 ? 16.509 -3.752 -5.992 1.00 86.12 98 ARG A C 1
ATOM 770 O O . ARG A 1 98 ? 15.736 -4.477 -5.381 1.00 86.12 98 ARG A O 1
ATOM 777 N N . ASN A 1 99 ? 16.690 -2.468 -5.692 1.00 85.19 99 ASN A N 1
ATOM 778 C CA . ASN A 1 99 ? 16.018 -1.823 -4.565 1.00 85.19 99 ASN A CA 1
ATOM 779 C C . ASN A 1 99 ? 14.489 -1.874 -4.704 1.00 85.19 99 ASN A C 1
ATOM 781 O O . ASN A 1 99 ? 13.804 -2.198 -3.738 1.00 85.19 99 ASN A O 1
ATOM 785 N N . LEU A 1 100 ? 13.943 -1.596 -5.894 1.00 84.69 100 LEU A N 1
ATOM 786 C CA . LEU A 1 100 ? 12.499 -1.687 -6.141 1.00 84.69 100 LEU A CA 1
ATOM 787 C C . LEU A 1 100 ? 11.984 -3.122 -5.975 1.00 84.69 100 LEU A C 1
ATOM 789 O O . LEU A 1 100 ? 10.951 -3.334 -5.339 1.00 84.69 100 LEU A O 1
ATOM 793 N N . GLN A 1 101 ? 12.724 -4.112 -6.484 1.00 87.94 101 GLN A N 1
ATOM 794 C CA . GLN A 1 101 ? 12.385 -5.520 -6.282 1.00 87.94 101 GLN A CA 1
ATOM 795 C C . GLN A 1 101 ? 12.432 -5.920 -4.807 1.00 87.94 101 GLN A C 1
ATOM 797 O O . GLN A 1 101 ? 11.559 -6.655 -4.353 1.00 87.94 101 GLN A O 1
ATOM 802 N N . ASP A 1 102 ? 13.433 -5.462 -4.061 1.00 89.31 102 ASP A N 1
ATOM 803 C CA . ASP A 1 102 ? 13.598 -5.803 -2.650 1.00 89.31 102 ASP A CA 1
ATOM 804 C C . ASP A 1 102 ? 12.499 -5.165 -1.794 1.00 89.31 102 ASP A C 1
ATOM 806 O O . ASP A 1 102 ? 11.930 -5.843 -0.940 1.00 89.31 102 ASP A O 1
ATOM 810 N N . VAL A 1 103 ? 12.108 -3.918 -2.085 1.00 87.94 103 VAL A N 1
ATOM 811 C CA . VAL A 1 103 ? 10.944 -3.272 -1.456 1.00 87.94 103 VAL A CA 1
ATOM 812 C C . VAL A 1 103 ? 9.659 -4.034 -1.776 1.00 87.94 103 VAL A C 1
ATOM 814 O O . VAL A 1 103 ? 8.901 -4.345 -0.861 1.00 87.94 103 VAL A O 1
ATOM 817 N N . GLN A 1 104 ? 9.414 -4.394 -3.042 1.00 90.56 104 GLN A N 1
ATOM 818 C CA . GLN A 1 104 ? 8.219 -5.161 -3.406 1.00 90.56 104 GLN A CA 1
ATOM 819 C C . GLN A 1 104 ? 8.190 -6.518 -2.693 1.00 90.56 104 GLN A C 1
ATOM 821 O O . GLN A 1 104 ? 7.172 -6.877 -2.110 1.00 90.56 104 GLN A O 1
ATOM 826 N N . LYS A 1 105 ? 9.308 -7.255 -2.677 1.00 91.25 105 LYS A N 1
ATOM 827 C CA . LYS A 1 105 ? 9.420 -8.536 -1.959 1.00 91.25 105 LYS A CA 1
ATOM 828 C C . LYS A 1 105 ? 9.161 -8.373 -0.467 1.00 91.25 105 LYS A C 1
ATOM 830 O O . LYS A 1 105 ? 8.454 -9.194 0.107 1.00 91.25 105 LYS A O 1
ATOM 835 N N . TYR A 1 106 ? 9.715 -7.329 0.148 1.00 90.81 106 TYR A N 1
ATOM 836 C CA . TYR A 1 106 ? 9.476 -7.013 1.552 1.00 90.81 106 TYR A CA 1
ATOM 837 C C . TYR A 1 106 ? 7.987 -6.762 1.824 1.00 90.81 106 TYR A C 1
ATOM 839 O O . TYR A 1 106 ? 7.434 -7.361 2.741 1.00 90.81 106 TYR A O 1
ATOM 847 N N . LEU A 1 107 ? 7.317 -5.949 1.003 1.00 88.75 107 LEU A N 1
ATOM 848 C CA . LEU A 1 107 ? 5.891 -5.643 1.167 1.00 88.75 107 LEU A CA 1
ATOM 849 C C . LEU A 1 107 ? 4.990 -6.864 0.922 1.00 88.75 107 LEU A C 1
ATOM 851 O O . LEU A 1 107 ? 4.020 -7.061 1.655 1.00 88.75 107 LEU A O 1
ATOM 855 N N . VAL A 1 108 ? 5.321 -7.704 -0.064 1.00 90.38 108 VAL A N 1
ATOM 856 C CA . VAL A 1 108 ? 4.618 -8.974 -0.313 1.00 90.38 108 VAL A CA 1
ATOM 857 C C . VAL A 1 108 ? 4.792 -9.911 0.881 1.00 90.38 108 VAL A C 1
ATOM 859 O O . VAL A 1 108 ? 3.804 -10.424 1.397 1.00 90.38 108 VAL A O 1
ATOM 862 N N . ALA A 1 109 ? 6.017 -10.089 1.384 1.00 89.75 109 ALA A N 1
ATOM 863 C CA . ALA A 1 109 ? 6.268 -10.914 2.565 1.00 89.75 109 ALA A CA 1
ATOM 864 C C . ALA A 1 109 ? 5.508 -10.392 3.796 1.00 89.75 109 ALA A C 1
ATOM 866 O O . ALA A 1 109 ? 4.865 -11.173 4.495 1.00 89.75 109 ALA A O 1
ATOM 867 N N . HIS A 1 110 ? 5.512 -9.070 4.003 1.00 86.88 110 HIS A N 1
ATOM 868 C CA . HIS A 1 110 ? 4.768 -8.404 5.074 1.00 86.88 110 HIS A CA 1
ATOM 869 C C . HIS A 1 110 ? 3.259 -8.682 5.000 1.00 86.88 110 HIS A C 1
ATOM 871 O O . HIS A 1 110 ? 2.609 -8.848 6.029 1.00 86.88 110 HIS A O 1
ATOM 877 N N . SER A 1 111 ? 2.683 -8.776 3.795 1.00 83.06 111 SER A N 1
ATOM 878 C CA . SER A 1 111 ? 1.247 -9.050 3.609 1.00 83.06 111 SER A CA 1
ATOM 879 C C . SER A 1 111 ? 0.787 -10.399 4.186 1.00 83.06 111 SER A C 1
ATOM 881 O O . SER A 1 111 ? -0.406 -10.588 4.425 1.00 83.06 111 SER A O 1
ATOM 883 N N . HIS A 1 112 ? 1.730 -11.312 4.440 1.00 84.94 112 HIS A N 1
ATOM 884 C CA . HIS A 1 112 ? 1.489 -12.638 5.003 1.00 84.94 112 HIS A CA 1
ATOM 885 C C . HIS A 1 112 ? 1.865 -12.748 6.492 1.00 84.94 112 HIS A C 1
ATOM 887 O O . HIS A 1 112 ? 1.765 -13.835 7.063 1.00 84.94 112 HIS A O 1
ATOM 893 N N . GLU A 1 113 ? 2.303 -11.658 7.133 1.00 86.38 113 GLU A N 1
ATOM 894 C CA . GLU A 1 113 ? 2.661 -11.654 8.554 1.00 86.38 113 GLU A CA 1
ATOM 895 C C . GLU A 1 113 ? 1.430 -11.808 9.461 1.00 86.38 113 GLU A C 1
ATOM 897 O O . GLU A 1 113 ? 0.381 -11.192 9.258 1.00 86.38 113 GLU A O 1
ATOM 902 N N . GLU A 1 114 ? 1.566 -12.616 10.516 1.00 82.06 114 GLU A N 1
ATOM 903 C CA . GLU A 1 114 ? 0.486 -12.850 11.473 1.00 82.06 114 GLU A CA 1
ATOM 904 C C . GLU A 1 114 ? 0.126 -11.568 12.243 1.00 82.06 114 GLU A C 1
ATOM 906 O O . GLU A 1 114 ? 0.987 -10.836 12.736 1.00 82.06 114 GLU A O 1
ATOM 911 N N . GLY A 1 115 ? -1.175 -11.294 12.370 1.00 77.19 115 GLY A N 1
ATOM 912 C CA . GLY A 1 115 ? -1.681 -10.126 13.095 1.00 77.19 115 GLY A CA 1
ATOM 913 C C . GLY A 1 115 ? -1.559 -8.799 12.338 1.00 77.19 115 GLY A C 1
ATOM 914 O O . GLY A 1 115 ? -1.896 -7.755 12.905 1.00 77.19 115 GLY A O 1
ATOM 915 N N . MET A 1 116 ? -1.112 -8.830 11.081 1.00 77.00 116 MET A N 1
ATOM 916 C CA . MET A 1 116 ? -1.108 -7.683 10.175 1.00 77.00 116 MET A CA 1
ATOM 917 C C . MET A 1 116 ? -2.337 -7.696 9.266 1.00 77.00 116 MET A C 1
ATOM 919 O O . MET A 1 116 ? -2.957 -8.734 9.035 1.00 77.00 116 MET A O 1
ATOM 923 N N . LEU A 1 117 ? -2.717 -6.517 8.767 1.00 78.00 117 LEU A N 1
ATOM 924 C CA . LEU A 1 117 ? -3.776 -6.422 7.767 1.00 78.00 117 LEU A CA 1
ATOM 925 C C . LEU A 1 117 ? -3.227 -6.947 6.432 1.00 78.00 117 LEU A C 1
ATOM 927 O O . LEU A 1 117 ? -2.253 -6.370 5.933 1.00 78.00 117 LEU A O 1
ATOM 931 N N . PRO A 1 118 ? -3.831 -7.992 5.838 1.00 82.38 118 PRO A N 1
ATOM 932 C CA . PRO A 1 118 ? -3.374 -8.497 4.555 1.00 82.38 118 PRO A CA 1
ATOM 933 C C . PRO A 1 118 ? -3.639 -7.446 3.481 1.00 82.38 118 PRO A C 1
ATOM 935 O O . PRO A 1 118 ? -4.727 -6.871 3.419 1.00 82.38 118 PRO A O 1
ATOM 938 N N . PHE A 1 119 ? -2.650 -7.200 2.627 1.00 86.00 119 PHE A N 1
ATOM 939 C CA . PHE A 1 119 ? -2.852 -6.404 1.424 1.00 86.00 119 PHE A CA 1
ATOM 940 C C . PHE A 1 119 ? -3.559 -7.243 0.358 1.00 86.00 119 PHE A C 1
ATOM 942 O O . PHE A 1 119 ? -3.272 -8.428 0.201 1.00 86.00 119 PHE A O 1
ATOM 949 N N . THR A 1 120 ? -4.439 -6.617 -0.422 1.00 89.19 120 THR A N 1
ATOM 950 C CA . THR A 1 120 ? -4.854 -7.183 -1.707 1.00 89.19 120 THR A CA 1
ATOM 951 C C . THR A 1 120 ? -3.762 -6.863 -2.715 1.00 89.19 120 THR A C 1
ATOM 953 O O . THR A 1 120 ? -3.576 -5.699 -3.075 1.00 89.19 120 THR A O 1
ATOM 956 N N . GLU A 1 121 ? -3.004 -7.878 -3.126 1.00 92.06 121 GLU A N 1
ATOM 957 C CA . GLU A 1 121 ? -1.996 -7.716 -4.169 1.00 92.06 121 GLU A CA 1
ATOM 958 C C . GLU A 1 121 ? -2.675 -7.492 -5.525 1.00 92.06 121 GLU A C 1
ATOM 960 O O . GLU A 1 121 ? -3.544 -8.261 -5.942 1.00 92.06 121 GLU A O 1
ATOM 965 N N . ILE A 1 122 ? -2.268 -6.430 -6.214 1.00 92.81 122 ILE A N 1
ATOM 966 C CA . ILE A 1 122 ? -2.767 -6.039 -7.526 1.00 92.81 122 ILE A CA 1
ATOM 967 C C . ILE A 1 122 ? -1.571 -5.925 -8.455 1.00 92.81 122 ILE A C 1
ATOM 969 O O . ILE A 1 122 ? -0.778 -4.985 -8.358 1.00 92.81 122 ILE A O 1
ATOM 973 N N . ARG A 1 123 ? -1.460 -6.861 -9.393 1.00 92.56 123 ARG A N 1
ATOM 974 C CA . ARG A 1 123 ? -0.475 -6.750 -10.463 1.00 92.56 123 ARG A CA 1
ATOM 975 C C . ARG A 1 123 ? -0.941 -5.691 -11.456 1.00 92.56 123 ARG A C 1
ATOM 977 O O . ARG A 1 123 ? -2.002 -5.838 -12.058 1.00 92.56 123 ARG A O 1
ATOM 984 N N . ILE A 1 124 ? -0.154 -4.636 -11.624 1.00 92.50 124 ILE A N 1
ATOM 985 C CA . ILE A 1 124 ? -0.461 -3.572 -12.579 1.00 92.50 124 ILE A CA 1
ATOM 986 C C . ILE A 1 124 ? -0.306 -4.121 -14.000 1.00 92.50 124 ILE A C 1
ATOM 988 O O . ILE A 1 124 ? 0.726 -4.691 -14.345 1.00 92.50 124 ILE A O 1
ATOM 992 N N . ASN A 1 125 ? -1.310 -3.889 -14.843 1.00 90.12 125 ASN A N 1
ATOM 993 C CA . ASN A 1 125 ? -1.219 -4.113 -16.278 1.00 90.12 125 ASN A CA 1
ATOM 994 C C . ASN A 1 125 ? -0.692 -2.841 -16.966 1.00 90.12 125 ASN A C 1
ATOM 996 O O . ASN A 1 125 ? -1.442 -1.890 -17.194 1.00 90.12 125 ASN A O 1
ATOM 1000 N N . LEU A 1 126 ? 0.596 -2.822 -17.328 1.00 87.06 126 LEU A N 1
ATOM 1001 C CA . LEU A 1 126 ? 1.206 -1.685 -18.037 1.00 87.06 126 LEU A CA 1
ATOM 1002 C C . LEU A 1 126 ? 0.648 -1.471 -19.454 1.00 87.06 126 LEU A C 1
ATOM 1004 O O . LEU A 1 126 ? 0.812 -0.392 -20.022 1.00 87.06 126 LEU A O 1
ATOM 1008 N N . HIS A 1 127 ? -0.008 -2.479 -20.031 1.00 87.75 127 HIS A N 1
ATOM 1009 C CA . HIS A 1 127 ? -0.601 -2.408 -21.365 1.00 87.75 127 HIS A CA 1
ATOM 1010 C C . HIS A 1 127 ? -2.060 -1.941 -21.352 1.00 87.75 127 HIS A C 1
ATOM 1012 O O . HIS A 1 127 ? -2.562 -1.499 -22.384 1.00 87.75 127 HIS A O 1
ATOM 1018 N N . SER A 1 128 ? -2.730 -1.996 -20.198 1.00 91.81 128 SER A N 1
ATOM 1019 C CA . SER A 1 128 ? -4.075 -1.454 -20.010 1.00 91.81 128 SER A CA 1
ATOM 1020 C C . SER A 1 128 ? -4.260 -0.958 -18.579 1.00 91.81 128 SER A C 1
ATOM 1022 O O . SER A 1 128 ? -4.533 -1.711 -17.642 1.00 91.81 128 SER A O 1
ATOM 1024 N N . PHE A 1 129 ? -4.153 0.359 -18.420 1.00 89.38 129 PHE A N 1
ATOM 1025 C CA . PHE A 1 129 ? -4.463 1.025 -17.159 1.00 89.38 129 PHE A CA 1
ATOM 1026 C C . PHE A 1 129 ? -5.928 0.818 -16.743 1.00 89.38 129 PHE A C 1
ATOM 1028 O O . PHE A 1 129 ? -6.205 0.644 -15.559 1.00 89.38 129 PHE A O 1
ATOM 1035 N N . HIS A 1 130 ? -6.847 0.781 -17.715 1.00 94.44 130 HIS A N 1
ATOM 1036 C CA . HIS A 1 130 ? -8.27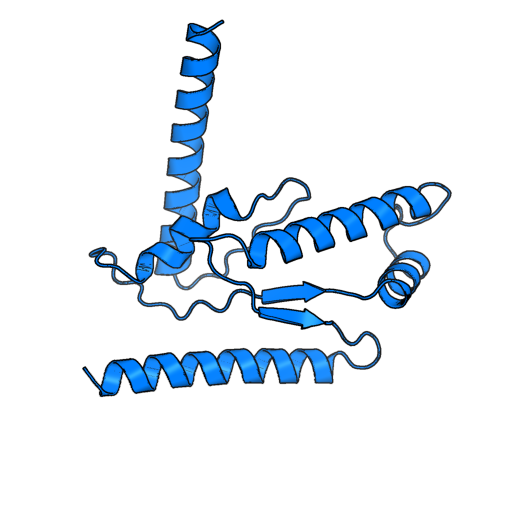4 0.571 -17.466 1.00 94.44 130 HIS A CA 1
ATOM 1037 C C . HIS A 1 130 ? -8.533 -0.792 -16.824 1.00 94.44 130 HIS A C 1
ATOM 1039 O O . HIS A 1 130 ? -9.212 -0.840 -15.809 1.00 94.44 130 HIS A O 1
ATOM 1045 N N . ASP A 1 131 ? -7.892 -1.861 -17.307 1.00 94.44 131 ASP A N 1
ATOM 1046 C CA . ASP A 1 131 ? -8.047 -3.201 -16.720 1.00 94.44 131 ASP A CA 1
ATOM 1047 C C . ASP A 1 131 ? -7.618 -3.221 -15.244 1.00 94.44 131 ASP A C 1
ATOM 1049 O O . ASP A 1 131 ? -8.258 -3.850 -14.401 1.00 94.44 131 ASP A O 1
ATOM 1053 N N . THR A 1 132 ? -6.533 -2.508 -14.918 1.00 93.94 132 THR A N 1
ATOM 1054 C CA . THR A 1 132 ? -6.048 -2.401 -13.533 1.00 93.94 132 THR A CA 1
ATOM 1055 C C . THR A 1 132 ? -7.042 -1.627 -12.665 1.00 93.94 132 THR A C 1
ATOM 1057 O O . THR A 1 132 ? -7.307 -2.026 -11.531 1.00 93.94 132 THR A O 1
ATOM 1060 N N . LEU A 1 133 ? -7.601 -0.528 -13.183 1.00 95.06 133 LEU A N 1
ATOM 1061 C CA . LEU A 1 133 ? -8.601 0.269 -12.472 1.00 95.06 133 LEU A CA 1
ATOM 1062 C C . LEU A 1 133 ? -9.912 -0.484 -12.258 1.00 95.06 133 LEU A C 1
ATOM 1064 O O . LEU A 1 133 ? -10.454 -0.431 -11.158 1.00 95.06 133 LEU A O 1
ATOM 1068 N N . ASP A 1 134 ? -10.408 -1.183 -13.274 1.00 96.06 134 ASP A N 1
ATOM 1069 C CA . ASP A 1 134 ? -11.651 -1.947 -13.182 1.00 96.06 134 ASP A CA 1
ATOM 1070 C C . ASP A 1 134 ? -11.520 -3.043 -12.121 1.00 96.06 134 ASP A C 1
ATOM 1072 O O . ASP A 1 134 ? -12.373 -3.160 -11.242 1.00 96.06 134 ASP A O 1
ATOM 1076 N N . TYR A 1 135 ? -10.386 -3.749 -12.093 1.00 95.12 135 TYR A N 1
ATOM 1077 C CA . TYR A 1 135 ? -10.123 -4.735 -11.049 1.00 95.12 135 TYR A CA 1
ATOM 1078 C C . TYR A 1 135 ? -10.031 -4.110 -9.646 1.00 95.12 135 TYR A C 1
ATOM 1080 O O . TYR A 1 135 ? -10.586 -4.651 -8.687 1.00 95.12 135 TYR A O 1
ATOM 1088 N N . LEU A 1 136 ? -9.379 -2.949 -9.502 1.00 94.25 136 LEU A N 1
ATOM 1089 C CA . LEU A 1 136 ? -9.364 -2.209 -8.234 1.00 94.25 136 LEU A CA 1
ATOM 1090 C C . LEU A 1 136 ? -10.784 -1.833 -7.787 1.00 94.25 136 LEU A C 1
ATOM 1092 O O . LEU A 1 136 ? -11.122 -2.007 -6.614 1.00 94.25 136 LEU A O 1
ATOM 1096 N N . HIS A 1 137 ? -11.621 -1.345 -8.706 1.00 94.31 137 HIS A N 1
ATOM 1097 C CA . HIS A 1 137 ? -13.013 -1.005 -8.421 1.00 94.31 137 HIS A CA 1
ATOM 1098 C C . HIS A 1 137 ? -13.819 -2.226 -7.978 1.00 94.31 137 HIS A C 1
ATOM 1100 O O . HIS A 1 137 ? -14.527 -2.139 -6.973 1.00 94.31 137 HIS A O 1
ATOM 1106 N N . ASP A 1 138 ? -13.670 -3.363 -8.655 1.00 95.75 138 ASP A N 1
ATOM 1107 C CA . ASP A 1 138 ? -14.345 -4.610 -8.290 1.00 95.75 138 ASP A CA 1
ATOM 1108 C C . ASP A 1 138 ? -13.982 -5.054 -6.868 1.00 95.75 138 ASP A C 1
ATOM 1110 O O . ASP A 1 138 ? -14.861 -5.415 -6.078 1.00 95.75 138 ASP A O 1
ATOM 1114 N N . VAL A 1 139 ? -12.700 -4.964 -6.494 1.00 93.38 139 VAL A N 1
ATOM 1115 C CA . VAL A 1 139 ? -12.246 -5.273 -5.129 1.00 93.38 139 VAL A CA 1
ATOM 1116 C C . VAL A 1 139 ? -12.886 -4.330 -4.105 1.00 93.38 139 VAL A C 1
ATOM 1118 O O . VAL A 1 139 ? -13.360 -4.788 -3.060 1.00 93.38 139 VAL A O 1
ATOM 1121 N N . VAL A 1 140 ? -12.939 -3.024 -4.391 1.00 92.00 140 VAL A N 1
ATOM 1122 C CA . VAL A 1 140 ? -13.581 -2.043 -3.500 1.00 92.00 140 VAL A CA 1
ATOM 1123 C C . VAL A 1 140 ? -15.072 -2.339 -3.340 1.00 92.00 140 VAL A C 1
ATOM 1125 O O . VAL A 1 140 ? -15.563 -2.393 -2.210 1.00 92.00 140 VAL A O 1
ATOM 1128 N N . LEU A 1 141 ? -15.795 -2.554 -4.442 1.00 94.00 141 LEU A N 1
ATOM 1129 C CA . LEU A 1 141 ? -17.236 -2.818 -4.427 1.00 94.00 141 LEU A CA 1
ATOM 1130 C C . LEU A 1 141 ? -17.566 -4.093 -3.655 1.00 94.00 141 LEU A C 1
ATOM 1132 O O . LEU A 1 141 ? -18.449 -4.072 -2.795 1.00 94.00 141 LEU A O 1
ATOM 1136 N N . LYS A 1 142 ? -16.805 -5.167 -3.883 1.00 92.00 142 LYS A N 1
ATOM 1137 C CA . LYS A 1 142 ? -16.942 -6.414 -3.128 1.00 92.00 142 LYS A CA 1
ATOM 1138 C C . LYS A 1 142 ? -16.750 -6.183 -1.631 1.00 92.00 142 LYS A C 1
ATOM 1140 O O . LYS A 1 142 ? -17.528 -6.681 -0.819 1.00 92.00 142 LYS A O 1
ATOM 1145 N N . ARG A 1 143 ? -15.750 -5.387 -1.240 1.00 88.75 143 ARG A N 1
ATOM 1146 C CA . ARG A 1 143 ? -15.506 -5.103 0.178 1.00 88.75 143 ARG A CA 1
ATOM 1147 C C . ARG A 1 143 ? -16.621 -4.264 0.808 1.00 88.75 143 ARG A C 1
ATOM 1149 O O . ARG A 1 143 ? -16.973 -4.493 1.966 1.00 88.75 143 ARG A O 1
ATOM 1156 N N . ILE A 1 144 ? -17.197 -3.322 0.061 1.00 89.50 144 ILE A N 1
ATOM 1157 C CA . ILE A 1 144 ? -18.377 -2.563 0.499 1.00 89.50 144 ILE A CA 1
ATOM 1158 C C . ILE A 1 144 ? -19.571 -3.493 0.716 1.00 89.50 144 ILE A C 1
ATOM 1160 O O . ILE A 1 144 ? -20.231 -3.405 1.754 1.00 89.50 144 ILE A O 1
ATOM 1164 N N . GLU A 1 145 ? -19.821 -4.402 -0.226 1.00 90.81 145 GLU A N 1
ATOM 1165 C CA . GLU A 1 145 ? -20.893 -5.389 -0.131 1.00 90.81 145 GLU A CA 1
ATOM 1166 C C . GLU A 1 145 ? -20.737 -6.282 1.110 1.00 90.81 145 GLU A C 1
ATOM 1168 O O . GLU A 1 145 ? -21.675 -6.393 1.902 1.00 90.81 145 GLU A O 1
ATOM 1173 N N . GLU A 1 146 ? -19.547 -6.845 1.344 1.00 87.56 146 GLU A N 1
ATOM 1174 C CA . GLU A 1 146 ? -19.250 -7.684 2.515 1.00 87.56 146 GLU A CA 1
ATOM 1175 C C . GLU A 1 146 ? -19.577 -6.977 3.839 1.00 87.56 146 GLU A C 1
ATOM 1177 O O . GLU A 1 146 ? -20.217 -7.550 4.728 1.00 87.56 146 GLU A O 1
ATOM 1182 N N . VAL A 1 147 ? -19.159 -5.714 3.977 1.00 84.38 147 VAL A N 1
ATOM 1183 C CA . VAL A 1 147 ? -19.412 -4.923 5.189 1.00 84.38 147 VAL A CA 1
ATOM 1184 C C . VAL A 1 147 ? -20.900 -4.604 5.336 1.00 84.38 147 VAL A C 1
ATOM 1186 O O . VAL A 1 147 ? -21.440 -4.697 6.441 1.00 84.38 147 VAL A O 1
ATOM 1189 N N . PHE A 1 148 ? -21.585 -4.273 4.241 1.00 84.94 148 PHE A N 1
ATOM 1190 C CA . PHE A 1 148 ? -23.014 -3.973 4.261 1.00 84.94 148 PHE A CA 1
ATOM 1191 C C . PHE A 1 148 ? -23.863 -5.197 4.644 1.00 84.94 148 PHE A C 1
ATOM 1193 O O . PHE A 1 148 ? -24.757 -5.090 5.486 1.00 84.94 148 PHE A O 1
ATOM 1200 N N . VAL A 1 149 ? -23.562 -6.371 4.081 1.00 87.62 149 VAL A N 1
ATOM 1201 C CA . VAL A 1 149 ? -24.250 -7.635 4.399 1.00 87.62 149 VAL A CA 1
ATOM 1202 C C . VAL A 1 149 ? -24.007 -8.047 5.854 1.00 87.62 149 VAL A C 1
ATOM 1204 O O . VAL A 1 149 ? -24.956 -8.417 6.552 1.00 87.62 149 VAL A O 1
ATOM 1207 N N . ARG A 1 150 ? -22.766 -7.918 6.350 1.00 80.94 150 ARG A N 1
ATOM 1208 C CA . ARG A 1 150 ? -22.424 -8.180 7.760 1.00 80.94 150 ARG A CA 1
ATOM 1209 C C . ARG A 1 150 ? -23.256 -7.321 8.715 1.00 80.94 150 ARG A C 1
ATOM 1211 O O . ARG A 1 150 ? -23.783 -7.840 9.691 1.00 80.94 150 ARG A O 1
ATOM 1218 N N . ASN A 1 151 ? -23.421 -6.035 8.409 1.00 75.62 151 ASN A N 1
ATOM 1219 C CA . ASN A 1 151 ? -24.177 -5.101 9.250 1.00 75.62 151 ASN A CA 1
ATOM 1220 C C . ASN A 1 151 ? -25.695 -5.337 9.232 1.00 75.62 151 ASN A C 1
ATOM 1222 O O . ASN A 1 151 ? -26.371 -4.919 10.162 1.00 75.62 151 ASN A O 1
ATOM 1226 N N . LYS A 1 152 ? -26.239 -5.988 8.196 1.00 73.12 152 LYS A N 1
ATOM 1227 C CA . LYS A 1 152 ? -27.657 -6.389 8.134 1.00 73.12 152 LYS A CA 1
ATOM 1228 C C . LYS A 1 152 ? -27.977 -7.662 8.920 1.00 73.12 152 LYS A C 1
ATOM 1230 O O . LYS A 1 152 ? -29.148 -7.934 9.163 1.00 73.12 152 LYS A O 1
ATOM 1235 N N . SER A 1 153 ? -26.959 -8.469 9.213 1.00 65.50 153 SER A N 1
ATOM 1236 C CA . SER A 1 153 ? -27.102 -9.795 9.829 1.00 65.50 153 SER A CA 1
ATOM 1237 C C . SER A 1 153 ? -26.902 -9.779 11.353 1.00 65.50 153 SER A C 1
ATOM 1239 O O . SER A 1 153 ? -27.083 -10.814 11.990 1.00 65.50 153 SER A O 1
ATOM 1241 N N . ASN A 1 154 ? -26.531 -8.620 11.909 1.00 50.97 154 ASN A N 1
ATOM 1242 C CA . ASN A 1 154 ? -26.459 -8.310 13.342 1.00 50.97 154 ASN A CA 1
ATOM 1243 C C . ASN A 1 154 ? -27.639 -7.421 13.745 1.00 50.97 154 ASN A C 1
ATOM 1245 O O . ASN A 1 154 ? -28.033 -7.494 14.928 1.00 50.97 154 ASN A O 1
#

Organism: NCBI:txid1490495

Secondary structure (DSSP, 8-state):
-HHHHHHHHHHHHHHHHHHHHHHHHHHHTT-------TT--THHHHHHHHGGGSS-S---------EEEE--HHHHHHHHHH-S-GGGSSTTHHHHHHHHHHHHHHHHHHTTSTTSPPPEEEE--TT-HHHHHHHHHHHHHHHHHHHHHHHH--